Protein AF-A0AA38NVA3-F1 (afdb_monomer)

Radius of gyration: 22.03 Å; Cα contacts (8 Å, |Δi|>4): 19; chains: 1; bounding box: 63×18×45 Å

Sequence (62 aa):
MWHNRFGHADVNMIHLM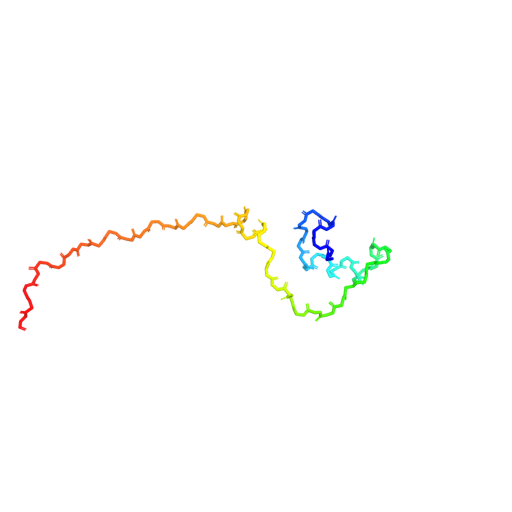AKRGMVEGLEVSDFSLCGKCEVCMYSKAKRQPFDDIVVPSSEPLD

Structure (mmCIF, N/CA/C/O backbone):
data_AF-A0AA38NVA3-F1
#
_entry.id   AF-A0AA38NVA3-F1
#
loop_
_atom_site.group_PDB
_atom_site.id
_atom_site.type_symbol
_atom_site.label_atom_id
_atom_site.label_alt_id
_atom_site.label_comp_id
_atom_site.label_asym_id
_atom_site.label_entity_id
_atom_site.label_seq_id
_atom_site.pdbx_PDB_ins_code
_atom_site.Cartn_x
_atom_site.Cartn_y
_atom_site.Cartn_z
_atom_site.occupancy
_atom_site.B_iso_or_equiv
_atom_site.auth_seq_id
_atom_site.auth_comp_id
_atom_site.auth_asym_id
_atom_site.auth_atom_id
_atom_site.pdbx_PDB_model_num
ATOM 1 N N . MET A 1 1 ? -5.892 -11.154 6.403 1.00 76.94 1 MET A N 1
ATOM 2 C CA . MET A 1 1 ? -5.301 -9.877 5.951 1.00 76.94 1 MET A CA 1
ATOM 3 C C . MET A 1 1 ? -6.398 -9.010 5.321 1.00 76.94 1 MET A C 1
ATOM 5 O O . MET A 1 1 ? -7.019 -9.444 4.356 1.00 76.94 1 MET A O 1
ATOM 9 N N . TRP A 1 2 ? -6.708 -7.849 5.919 1.00 87.94 2 TRP A N 1
ATOM 10 C CA . TRP A 1 2 ? -7.845 -6.978 5.553 1.00 87.94 2 TRP A CA 1
ATOM 11 C C . TRP A 1 2 ? -7.709 -6.293 4.190 1.00 87.94 2 TRP A C 1
ATOM 13 O O . TRP A 1 2 ? -8.712 -6.098 3.513 1.00 87.94 2 TRP A O 1
ATOM 23 N N . HIS A 1 3 ? -6.481 -6.006 3.749 1.00 89.06 3 HIS A N 1
ATOM 24 C CA . HIS A 1 3 ? -6.225 -5.391 2.444 1.00 89.06 3 HIS A CA 1
ATOM 25 C C . HIS A 1 3 ? -6.808 -6.208 1.282 1.00 89.06 3 HIS A C 1
ATOM 27 O O . HIS A 1 3 ? -7.505 -5.644 0.447 1.00 89.06 3 HIS A O 1
ATOM 33 N N . ASN A 1 4 ? -6.661 -7.537 1.284 1.00 89.06 4 ASN A N 1
ATOM 34 C CA . ASN A 1 4 ? -7.286 -8.399 0.274 1.00 89.06 4 ASN A CA 1
ATOM 35 C C . ASN A 1 4 ? -8.819 -8.442 0.407 1.00 89.06 4 ASN A C 1
ATOM 37 O O . ASN A 1 4 ? -9.520 -8.428 -0.599 1.00 89.06 4 ASN A O 1
ATOM 41 N N . ARG A 1 5 ? -9.352 -8.464 1.638 1.00 89.75 5 ARG A N 1
ATOM 42 C CA . ARG A 1 5 ? -10.807 -8.533 1.890 1.00 89.75 5 ARG A CA 1
ATOM 43 C C . ARG A 1 5 ? -11.549 -7.294 1.391 1.00 89.75 5 ARG A C 1
ATOM 45 O O . ARG A 1 5 ? -12.666 -7.416 0.911 1.00 89.75 5 ARG A O 1
ATOM 52 N N . PHE A 1 6 ? -10.910 -6.129 1.464 1.00 90.69 6 PHE A N 1
ATOM 53 C CA . PHE A 1 6 ? -11.436 -4.870 0.935 1.00 90.69 6 PHE A CA 1
ATOM 54 C C . PHE A 1 6 ? -11.034 -4.606 -0.526 1.00 90.69 6 PHE A C 1
ATOM 56 O O . PHE A 1 6 ? -11.039 -3.458 -0.960 1.00 90.69 6 PHE A O 1
ATOM 63 N N . GLY A 1 7 ? -10.653 -5.636 -1.290 1.00 91.25 7 GLY A N 1
ATOM 64 C CA . GLY A 1 7 ? -10.337 -5.480 -2.713 1.00 91.25 7 GLY A CA 1
ATOM 65 C C . GLY A 1 7 ? -9.067 -4.668 -2.969 1.00 91.25 7 GLY A C 1
ATOM 66 O O . GLY A 1 7 ? -9.059 -3.773 -3.807 1.00 91.25 7 GLY A O 1
ATOM 67 N N . HIS A 1 8 ? -7.995 -4.967 -2.236 1.00 91.62 8 HIS A N 1
ATOM 68 C CA . HIS A 1 8 ? -6.709 -4.269 -2.301 1.00 91.62 8 HIS A CA 1
ATOM 69 C C . HIS A 1 8 ? -6.747 -2.799 -1.842 1.00 91.62 8 HIS A C 1
ATOM 71 O O . HIS A 1 8 ? -5.984 -1.960 -2.329 1.00 91.62 8 HIS A O 1
ATOM 77 N N . ALA A 1 9 ? -7.606 -2.486 -0.867 1.00 90.25 9 ALA A N 1
ATOM 78 C CA . ALA A 1 9 ? -7.709 -1.147 -0.289 1.00 90.25 9 ALA A CA 1
ATOM 79 C C . ALA A 1 9 ? -6.401 -0.685 0.373 1.00 90.25 9 ALA A C 1
ATOM 81 O O . ALA A 1 9 ? -5.660 -1.482 0.951 1.00 90.25 9 ALA A O 1
ATOM 82 N N . ASP A 1 10 ? -6.126 0.618 0.312 1.00 88.06 10 ASP A N 1
ATOM 83 C CA . ASP A 1 10 ? -4.928 1.206 0.910 1.00 88.06 10 ASP A CA 1
ATOM 84 C C . ASP A 1 10 ? -4.822 0.875 2.408 1.00 88.06 10 ASP A C 1
ATOM 86 O O . ASP A 1 10 ? -5.800 0.956 3.154 1.00 88.06 10 ASP A O 1
ATOM 90 N N . VAL A 1 11 ? -3.625 0.499 2.860 1.00 87.38 11 VAL A N 1
ATOM 91 C CA . VAL A 1 11 ? -3.409 0.079 4.251 1.00 87.3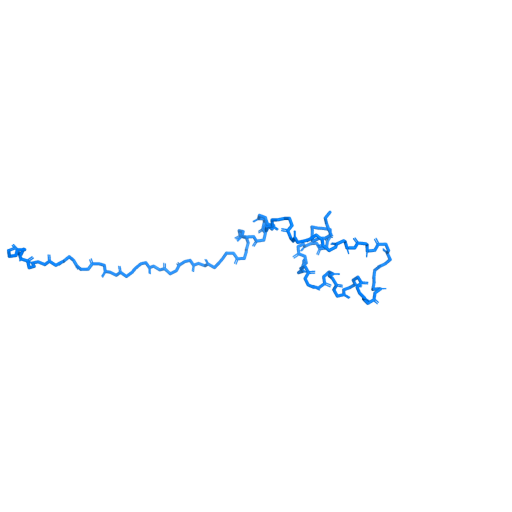8 11 VAL A CA 1
ATOM 92 C C . VAL A 1 11 ? -3.663 1.233 5.224 1.00 87.38 11 VAL A C 1
ATOM 94 O O . VAL A 1 11 ? -4.275 1.016 6.269 1.00 87.38 11 VAL A O 1
ATOM 97 N N . ASN A 1 12 ? -3.306 2.470 4.867 1.00 88.88 12 ASN A N 1
ATOM 98 C CA . ASN A 1 12 ? -3.596 3.643 5.693 1.00 88.88 12 ASN A CA 1
ATOM 99 C C . ASN A 1 12 ? -5.101 3.887 5.797 1.00 88.88 12 ASN A C 1
ATOM 101 O O . ASN A 1 12 ? -5.593 4.247 6.865 1.00 88.88 12 ASN A O 1
ATOM 105 N N . MET A 1 13 ? -5.845 3.653 4.712 1.00 90.62 13 MET A N 1
ATOM 106 C CA . MET A 1 13 ? -7.306 3.731 4.738 1.00 90.62 13 MET A CA 1
ATOM 107 C C . MET A 1 13 ? -7.894 2.678 5.683 1.00 90.62 13 MET A C 1
ATOM 109 O O . MET A 1 13 ? -8.789 2.987 6.463 1.00 90.62 13 MET A O 1
ATOM 113 N N . ILE A 1 14 ? -7.360 1.456 5.676 1.00 90.81 14 ILE A N 1
ATOM 114 C CA . ILE A 1 14 ? -7.788 0.387 6.590 1.00 90.81 14 ILE A CA 1
ATOM 115 C C . ILE A 1 14 ? -7.498 0.754 8.048 1.00 90.81 14 ILE A C 1
ATOM 117 O O . ILE A 1 14 ? -8.385 0.616 8.891 1.00 90.81 14 ILE A O 1
ATOM 121 N N . HIS A 1 15 ? -6.315 1.297 8.346 1.00 89.12 15 HIS A N 1
ATOM 122 C CA . HIS A 1 15 ? -6.007 1.818 9.681 1.00 89.12 15 HIS A CA 1
ATOM 123 C C . HIS A 1 15 ? -6.937 2.965 10.082 1.00 89.12 15 HIS A C 1
ATOM 125 O O . HIS A 1 15 ? -7.380 3.028 11.227 1.00 89.12 15 HIS A O 1
ATOM 131 N N . LEU A 1 16 ? -7.274 3.860 9.150 1.00 91.19 16 LEU A N 1
ATOM 132 C CA . LEU A 1 16 ? -8.205 4.952 9.411 1.00 91.19 16 LEU A CA 1
ATOM 133 C C . LEU A 1 16 ? -9.615 4.432 9.71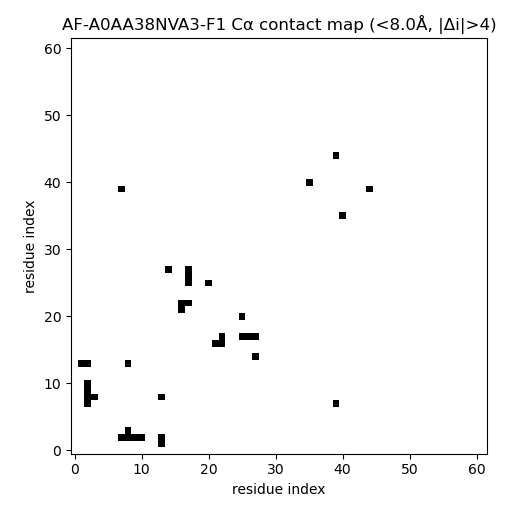8 1.00 91.19 16 LEU A C 1
ATOM 135 O O . LEU A 1 16 ? -10.241 4.920 10.658 1.00 91.19 16 LEU A O 1
ATOM 139 N N . MET A 1 17 ? -10.098 3.439 8.966 1.00 92.00 17 MET A N 1
ATOM 140 C CA . MET A 1 17 ? -11.394 2.792 9.201 1.00 92.00 17 MET A CA 1
ATOM 141 C C . MET A 1 17 ? -11.437 2.110 10.570 1.00 92.00 17 MET A C 1
ATOM 143 O O . MET A 1 17 ? -12.411 2.287 11.302 1.00 92.00 17 MET A O 1
ATOM 147 N N . ALA A 1 18 ? -10.364 1.407 10.944 1.00 91.00 18 ALA A N 1
ATOM 148 C CA . ALA A 1 18 ? -10.229 0.775 12.254 1.00 91.00 18 ALA A CA 1
ATOM 149 C C . ALA A 1 18 ? -10.241 1.816 13.381 1.00 91.00 18 ALA A C 1
ATOM 151 O O . ALA A 1 18 ? -11.049 1.735 14.302 1.00 91.00 18 ALA A O 1
ATOM 152 N N . LYS A 1 19 ? -9.416 2.865 13.258 1.00 90.06 19 LYS A N 1
ATOM 153 C CA . LYS A 1 19 ? -9.325 3.956 14.240 1.00 90.06 19 LYS A CA 1
ATOM 154 C C . LYS A 1 19 ? -10.649 4.699 14.426 1.00 90.06 19 LYS A C 1
ATOM 156 O O . LYS A 1 19 ? -10.923 5.201 15.511 1.00 90.06 19 LYS A O 1
ATOM 161 N N . ARG A 1 20 ? -11.452 4.812 13.367 1.00 93.81 20 ARG A N 1
ATOM 162 C CA . ARG A 1 20 ? -12.756 5.489 13.394 1.00 93.81 20 ARG A CA 1
ATOM 163 C C . ARG A 1 20 ? -13.916 4.565 13.772 1.00 93.81 20 ARG A C 1
ATOM 165 O O . ARG A 1 20 ? -15.042 5.046 13.809 1.00 93.81 20 ARG A O 1
ATOM 172 N N . GLY A 1 21 ? -13.670 3.275 14.013 1.00 91.94 21 GLY A N 1
ATOM 173 C CA . GLY A 1 21 ? -14.730 2.306 14.306 1.00 91.94 21 GLY A CA 1
ATOM 174 C C . GLY A 1 21 ? -15.748 2.166 13.169 1.00 91.94 21 GLY A C 1
ATOM 175 O O . GLY A 1 21 ? -16.921 1.927 13.421 1.00 91.94 21 GLY A O 1
ATOM 176 N N . MET A 1 22 ? -15.321 2.361 11.916 1.00 91.88 22 MET A N 1
ATOM 177 C CA . MET A 1 22 ? -16.218 2.345 10.749 1.00 91.88 22 MET A CA 1
ATOM 178 C C . MET A 1 22 ? -16.688 0.940 10.362 1.00 91.88 22 MET A C 1
ATOM 180 O O . MET A 1 22 ? -17.663 0.805 9.630 1.00 91.88 22 MET A O 1
ATOM 184 N N . VAL A 1 23 ? -15.973 -0.096 10.806 1.00 88.56 23 VAL A N 1
ATOM 185 C CA . VAL A 1 23 ? -16.263 -1.495 10.490 1.00 88.56 23 VAL A CA 1
ATOM 186 C C . VAL A 1 23 ? -16.204 -2.305 11.777 1.00 88.56 23 VAL A C 1
ATOM 188 O O . VAL A 1 23 ? -15.190 -2.300 12.476 1.00 88.56 23 VAL A O 1
ATOM 191 N N . GLU A 1 24 ? -17.289 -3.009 12.077 1.00 89.00 24 GLU A N 1
ATOM 192 C CA . GLU A 1 24 ? -17.371 -3.905 13.226 1.00 89.00 24 GLU A CA 1
ATOM 193 C C . GLU A 1 24 ? -16.407 -5.091 13.061 1.00 89.00 24 GLU A C 1
ATOM 195 O O . GLU A 1 24 ? -16.309 -5.692 11.989 1.00 89.00 24 GLU A O 1
ATOM 200 N N . GLY A 1 25 ? -15.655 -5.410 14.118 1.00 87.12 25 GLY A N 1
ATOM 201 C CA . GLY A 1 25 ? -14.689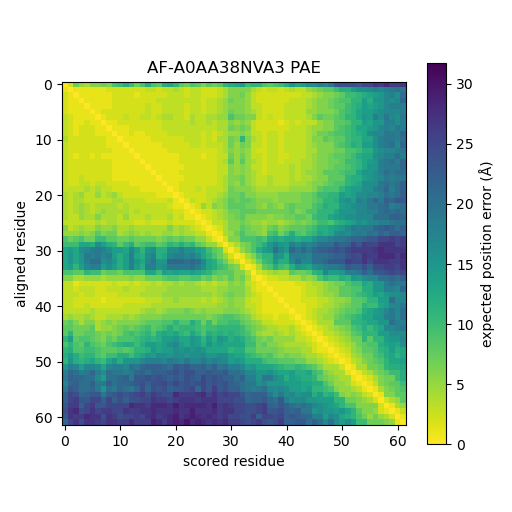 -6.514 14.111 1.00 87.12 25 GLY A CA 1
ATOM 202 C C . GLY A 1 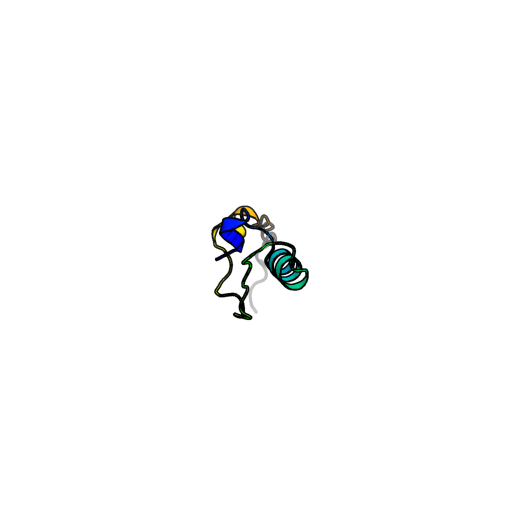25 ? -13.413 -6.259 13.297 1.00 87.12 25 GLY A C 1
ATOM 203 O O . GLY A 1 25 ? -12.633 -7.188 13.083 1.00 87.12 25 GLY A O 1
ATOM 204 N N . LEU A 1 26 ? -13.172 -5.024 12.836 1.00 88.69 26 LEU A N 1
ATOM 205 C CA . LEU A 1 26 ? -11.927 -4.643 12.166 1.00 88.69 26 LEU A CA 1
ATOM 206 C C . LEU A 1 26 ? -10.788 -4.485 13.183 1.00 88.69 26 LEU A C 1
ATOM 208 O O . LEU A 1 26 ? -10.443 -3.383 13.602 1.00 88.69 26 LEU A O 1
ATOM 212 N N . GLU A 1 27 ? -10.175 -5.606 13.551 1.00 84.12 27 GLU A N 1
ATOM 213 C CA . GLU A 1 27 ? -8.951 -5.616 14.348 1.00 84.12 27 GLU A CA 1
ATOM 214 C C . GLU A 1 27 ? -7.731 -5.513 13.429 1.00 84.12 27 GLU A C 1
ATOM 216 O O . GLU A 1 27 ? -7.490 -6.369 12.567 1.00 84.12 27 GLU A O 1
ATOM 221 N N . VAL A 1 28 ? -6.970 -4.429 13.592 1.00 79.75 28 VAL A N 1
ATOM 222 C CA . VAL A 1 28 ? -5.723 -4.180 12.867 1.00 79.75 28 VAL A CA 1
ATOM 223 C C . VAL A 1 28 ? -4.625 -4.046 13.905 1.00 79.75 28 VAL A C 1
ATOM 225 O O . VAL A 1 28 ? -4.537 -3.050 14.612 1.00 79.75 28 VAL A O 1
ATOM 228 N N . SER A 1 29 ? -3.813 -5.084 14.032 1.00 72.50 29 SER A N 1
ATOM 229 C CA . SER A 1 29 ? -2.612 -5.075 14.860 1.00 72.50 29 SER A CA 1
ATOM 230 C C . SER A 1 29 ? -1.511 -4.234 14.198 1.00 72.50 29 SER A C 1
ATOM 232 O O . SER A 1 29 ? -1.392 -4.281 12.971 1.00 72.50 29 SER A O 1
ATOM 234 N N . ASP A 1 30 ? -0.676 -3.542 14.985 1.00 64.44 30 ASP A N 1
ATOM 235 C CA . ASP A 1 30 ? 0.445 -2.672 14.551 1.00 64.44 30 ASP A CA 1
ATOM 236 C C . ASP A 1 30 ? 1.617 -3.425 13.884 1.00 64.44 30 ASP A C 1
ATOM 238 O O . ASP A 1 30 ? 2.786 -3.045 13.989 1.00 64.44 30 ASP A O 1
ATOM 242 N N . PHE A 1 31 ? 1.340 -4.523 13.182 1.00 56.44 31 PHE A N 1
ATOM 243 C CA . PHE A 1 31 ? 2.362 -5.232 12.435 1.00 56.44 31 PHE A CA 1
ATOM 244 C C . PHE A 1 31 ? 2.862 -4.310 11.333 1.00 56.44 31 PHE A C 1
ATOM 246 O O . PHE A 1 31 ? 2.173 -4.071 10.339 1.00 56.44 31 PHE A O 1
ATOM 253 N N . SER A 1 32 ? 4.089 -3.825 11.531 1.00 52.75 32 SER A N 1
ATOM 254 C CA . SER A 1 32 ? 4.953 -3.331 10.468 1.00 52.75 32 SER A CA 1
ATOM 255 C C . SER A 1 32 ? 4.773 -4.247 9.267 1.00 52.75 32 SER A C 1
ATOM 257 O O . SER A 1 32 ? 5.098 -5.430 9.336 1.00 52.75 32 SER A O 1
ATOM 259 N N . LEU A 1 33 ? 4.140 -3.687 8.235 1.00 58.69 33 LEU A N 1
ATOM 260 C CA . LEU A 1 33 ? 3.738 -4.297 6.972 1.00 58.69 33 LEU A CA 1
ATOM 261 C C . LEU A 1 33 ? 4.505 -5.590 6.676 1.00 58.69 33 LEU A C 1
ATOM 263 O O . LEU A 1 33 ? 5.652 -5.561 6.230 1.00 58.69 33 LEU A O 1
ATOM 267 N N . CYS A 1 34 ? 3.858 -6.730 6.918 1.00 59.84 34 CYS A N 1
ATOM 268 C CA . CYS A 1 34 ? 4.333 -8.016 6.433 1.00 59.84 34 CYS A CA 1
ATOM 269 C C . CYS A 1 34 ? 4.266 -7.986 4.896 1.00 59.84 34 CYS A C 1
ATOM 271 O O . CYS A 1 34 ? 3.239 -8.302 4.302 1.00 59.84 34 CYS A O 1
ATOM 273 N N . GLY A 1 35 ? 5.344 -7.513 4.268 1.00 69.25 35 GLY A N 1
ATOM 274 C CA . GLY A 1 35 ? 5.508 -7.437 2.820 1.00 69.25 35 GLY A CA 1
ATOM 275 C C . GLY A 1 35 ? 4.586 -6.449 2.094 1.00 69.25 35 GLY A C 1
ATOM 276 O O . GLY A 1 35 ? 3.607 -5.917 2.618 1.00 69.25 35 GLY A O 1
ATOM 277 N N . LYS A 1 36 ? 4.920 -6.194 0.828 1.00 79.50 36 LYS A N 1
ATOM 278 C CA . LYS A 1 36 ? 4.022 -5.537 -0.127 1.00 79.50 36 LYS A CA 1
ATOM 279 C C . LYS A 1 36 ? 3.116 -6.604 -0.744 1.00 79.50 36 LYS A C 1
ATOM 281 O O . LYS A 1 36 ? 3.559 -7.719 -0.999 1.00 79.50 36 LYS A O 1
ATOM 286 N N . CYS A 1 37 ? 1.855 -6.266 -1.009 1.00 88.25 37 CYS A N 1
ATOM 287 C CA . CYS A 1 37 ? 0.967 -7.155 -1.755 1.00 88.25 37 CYS A CA 1
ATOM 288 C C . CYS A 1 37 ? 1.481 -7.315 -3.194 1.00 88.25 37 CYS A C 1
ATOM 290 O O . CYS A 1 37 ? 1.547 -6.333 -3.932 1.00 88.25 37 CYS A O 1
ATOM 292 N N . GLU A 1 38 ? 1.796 -8.547 -3.590 1.00 89.69 38 GLU A N 1
ATOM 293 C CA . GLU A 1 38 ? 2.305 -8.896 -4.920 1.00 89.69 38 GLU A CA 1
ATOM 294 C C . GLU A 1 38 ? 1.395 -8.381 -6.050 1.00 89.69 38 GLU A C 1
ATOM 296 O O . GLU A 1 38 ? 1.847 -7.696 -6.966 1.00 89.69 38 GLU A O 1
ATOM 301 N N . VAL A 1 39 ? 0.082 -8.599 -5.931 1.00 89.94 39 VAL A N 1
ATOM 302 C CA . VAL A 1 39 ? -0.911 -8.129 -6.914 1.00 89.94 39 VAL A CA 1
ATOM 303 C C . VAL A 1 39 ? -0.885 -6.606 -7.049 1.00 89.94 39 VAL A C 1
ATOM 305 O O . VAL A 1 39 ? -0.913 -6.077 -8.160 1.00 89.94 39 VAL A O 1
ATOM 308 N N . CYS A 1 40 ? -0.787 -5.875 -5.934 1.00 90.81 40 CYS A N 1
ATOM 309 C CA . CYS A 1 40 ? -0.660 -4.417 -5.964 1.00 90.81 40 CYS A CA 1
ATOM 310 C C . CYS A 1 40 ? 0.643 -3.964 -6.614 1.00 90.81 40 CYS A C 1
ATOM 312 O O . CYS A 1 40 ? 0.647 -2.960 -7.321 1.00 90.81 40 CYS A O 1
ATOM 314 N N . MET A 1 41 ? 1.741 -4.681 -6.372 1.00 89.50 41 MET A N 1
ATOM 315 C CA . MET A 1 41 ? 3.031 -4.357 -6.972 1.00 89.50 41 MET A CA 1
ATOM 316 C C . MET A 1 41 ? 2.972 -4.456 -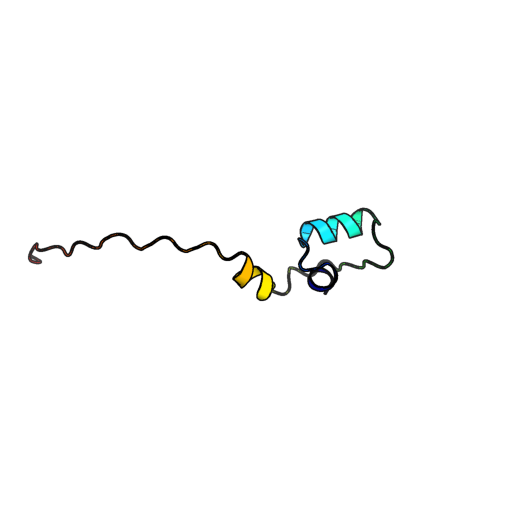8.492 1.00 89.50 41 MET A C 1
ATOM 318 O O . MET A 1 41 ? 3.398 -3.519 -9.159 1.00 89.50 41 MET A O 1
ATOM 322 N N . TYR A 1 42 ? 2.403 -5.535 -9.033 1.00 89.31 42 TYR A N 1
ATOM 323 C CA . TYR A 1 42 ? 2.305 -5.718 -10.482 1.00 89.31 42 TYR A CA 1
ATOM 324 C C . TYR A 1 42 ? 1.250 -4.814 -11.128 1.00 89.31 42 TYR A C 1
ATOM 326 O O . TYR A 1 42 ? 1.498 -4.245 -12.187 1.00 89.31 42 TYR A O 1
ATOM 334 N N . SER A 1 43 ? 0.094 -4.622 -10.486 1.00 86.56 43 SER A N 1
ATOM 335 C CA . SER A 1 43 ? -0.995 -3.798 -11.042 1.00 86.56 43 SER A CA 1
ATOM 336 C C . SER A 1 43 ? -0.727 -2.292 -10.992 1.00 86.56 43 SER A C 1
ATOM 338 O O . SER A 1 43 ? -1.212 -1.558 -11.850 1.00 86.56 43 SER A O 1
ATOM 340 N N . LYS A 1 44 ? 0.035 -1.812 -10.000 1.00 84.75 44 LYS A N 1
ATOM 341 C CA . LYS A 1 44 ? 0.411 -0.392 -9.850 1.00 84.75 44 LYS A CA 1
ATOM 342 C C . LYS A 1 44 ? 1.852 -0.114 -10.280 1.00 84.75 44 LYS A C 1
ATOM 344 O O . LYS A 1 44 ? 2.363 0.977 -10.015 1.00 84.75 44 LYS A O 1
ATOM 349 N N . ALA A 1 45 ? 2.515 -1.078 -10.920 1.00 84.31 45 ALA A N 1
ATOM 350 C CA . ALA A 1 45 ? 3.841 -0.870 -11.476 1.00 84.31 45 ALA A CA 1
ATOM 351 C C . ALA A 1 45 ? 3.792 0.285 -12.484 1.00 84.31 45 ALA A C 1
ATOM 353 O O . ALA A 1 45 ? 2.970 0.308 -13.401 1.00 84.31 45 ALA A O 1
ATOM 354 N N . LYS A 1 46 ? 4.675 1.269 -12.308 1.00 84.81 46 LYS A N 1
ATOM 355 C CA . LYS A 1 46 ? 4.865 2.319 -13.308 1.00 84.81 46 LYS A CA 1
ATOM 356 C C . LYS A 1 46 ? 5.754 1.768 -14.413 1.00 84.81 46 LYS A C 1
ATOM 358 O O . LYS A 1 46 ? 6.713 1.054 -14.129 1.00 84.81 46 LYS A O 1
ATOM 363 N N . ARG A 1 47 ? 5.455 2.129 -15.663 1.00 84.62 47 ARG A N 1
ATOM 364 C CA . ARG A 1 47 ? 6.337 1.825 -16.791 1.00 84.62 47 ARG A CA 1
ATOM 365 C C . ARG A 1 47 ? 7.709 2.433 -16.508 1.00 84.62 47 ARG A C 1
ATOM 367 O O . ARG A 1 47 ? 7.802 3.640 -16.282 1.00 84.62 47 ARG A O 1
ATOM 374 N N . GLN A 1 48 ? 8.742 1.598 -16.511 1.00 83.81 48 GLN A N 1
ATOM 375 C CA . GLN A 1 48 ? 10.112 2.079 -16.418 1.00 83.81 48 GLN A CA 1
ATOM 376 C C . GLN A 1 48 ? 10.417 2.915 -17.675 1.00 83.81 48 GLN A C 1
ATOM 378 O O . GLN A 1 48 ? 10.052 2.489 -18.779 1.00 83.81 48 GLN A O 1
ATOM 383 N N . PRO A 1 49 ? 11.011 4.112 -17.532 1.00 87.88 49 PRO A N 1
ATOM 384 C CA . PRO A 1 49 ? 11.535 4.860 -18.668 1.00 87.88 49 PRO A CA 1
ATOM 385 C C . PRO A 1 49 ? 12.545 4.022 -19.457 1.00 87.88 49 PRO A C 1
ATOM 387 O O . PRO A 1 49 ? 13.135 3.086 -18.920 1.00 87.88 49 PRO A O 1
ATOM 390 N N . PHE A 1 50 ? 12.727 4.355 -20.731 1.00 87.62 50 PHE A N 1
ATOM 391 C CA . PHE A 1 50 ? 13.826 3.786 -21.503 1.00 87.62 50 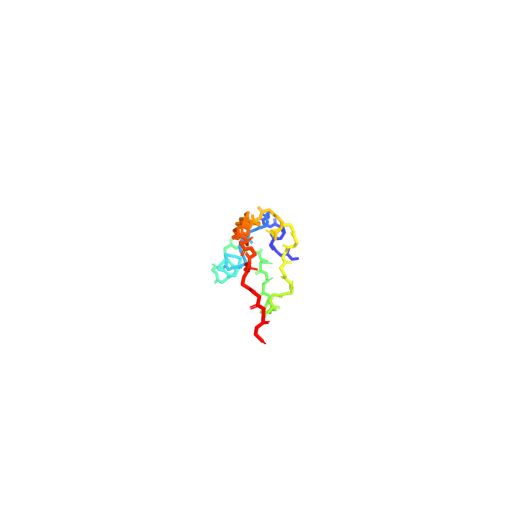PHE A CA 1
ATOM 392 C C . PHE A 1 50 ? 15.156 4.311 -20.966 1.00 87.62 50 PHE A C 1
ATOM 394 O O . PHE A 1 50 ? 15.216 5.451 -20.503 1.00 87.62 50 PHE A O 1
ATOM 401 N N . ASP A 1 51 ? 16.190 3.478 -21.043 1.00 87.94 51 ASP A N 1
ATOM 402 C CA . ASP A 1 51 ? 17.550 3.907 -20.738 1.00 87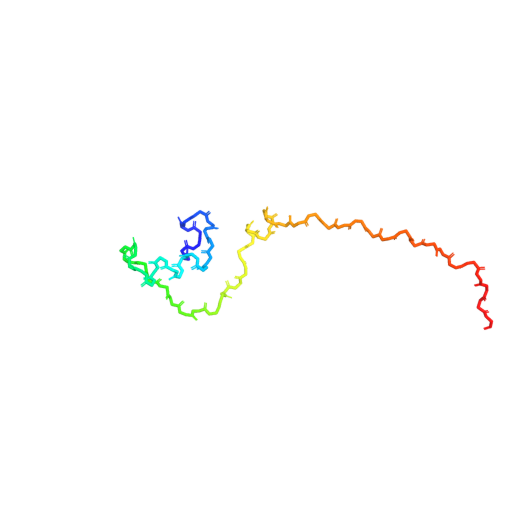.94 51 ASP A CA 1
ATOM 403 C C . ASP A 1 51 ? 18.008 4.964 -21.751 1.00 87.94 51 ASP A C 1
ATOM 405 O O . ASP A 1 51 ? 17.558 4.985 -22.905 1.00 87.94 51 ASP A O 1
ATOM 409 N N . ASP A 1 52 ? 18.909 5.841 -21.313 1.00 86.44 52 ASP A N 1
ATOM 410 C CA . ASP A 1 52 ? 19.509 6.841 -22.186 1.00 86.44 52 ASP A CA 1
ATOM 411 C C . ASP A 1 52 ? 20.324 6.171 -23.299 1.00 86.44 52 ASP A C 1
ATOM 413 O O . ASP A 1 52 ? 20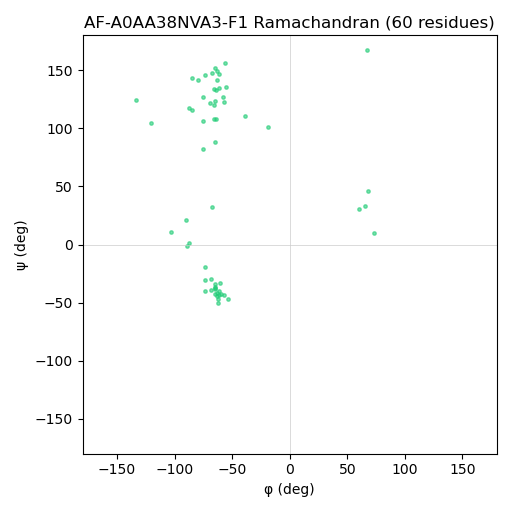.905 5.093 -23.137 1.00 86.44 52 ASP A O 1
ATOM 417 N N . ILE A 1 53 ? 20.388 6.835 -24.454 1.00 84.00 53 ILE A N 1
ATOM 418 C CA . ILE A 1 53 ? 21.213 6.378 -25.570 1.00 84.00 53 ILE A CA 1
ATOM 419 C C . ILE A 1 53 ? 22.679 6.471 -25.138 1.00 84.00 53 ILE A C 1
ATOM 421 O O . ILE A 1 53 ? 23.244 7.561 -25.047 1.00 84.00 53 ILE A O 1
ATOM 425 N N . VAL A 1 54 ? 23.306 5.320 -24.899 1.00 84.00 54 VAL A N 1
ATOM 426 C CA . VAL A 1 54 ? 24.744 5.243 -24.640 1.00 84.00 54 VAL A CA 1
ATOM 427 C C . VAL A 1 54 ? 25.473 5.437 -25.966 1.00 84.00 54 VAL A C 1
ATOM 429 O O . VAL A 1 54 ? 25.473 4.549 -26.817 1.00 84.00 54 VAL A O 1
ATOM 432 N N . VAL A 1 55 ? 26.090 6.604 -26.153 1.00 83.81 55 VAL A N 1
ATOM 433 C CA . VAL A 1 55 ? 27.030 6.843 -27.254 1.00 83.81 55 VAL A CA 1
ATOM 434 C C . VAL A 1 55 ? 28.406 6.349 -26.794 1.00 83.81 55 VAL A C 1
ATOM 436 O O . VAL A 1 55 ? 28.931 6.886 -25.817 1.00 83.81 55 VAL A O 1
ATOM 439 N N . PRO A 1 56 ? 28.997 5.320 -27.430 1.00 80.69 56 PRO A N 1
ATOM 440 C CA . PRO A 1 56 ? 30.334 4.859 -27.074 1.00 80.69 56 PRO A CA 1
ATOM 441 C C . PRO A 1 56 ? 31.355 5.979 -27.285 1.00 80.69 56 PRO A C 1
ATOM 443 O O . PRO A 1 56 ? 31.341 6.630 -28.330 1.00 80.69 56 PRO A O 1
ATOM 446 N N . SER A 1 57 ? 32.253 6.184 -26.318 1.00 78.06 57 SER A N 1
ATOM 447 C CA . SER A 1 57 ? 33.405 7.058 -26.542 1.00 78.06 57 SER A CA 1
ATOM 448 C C . SER A 1 57 ? 34.295 6.430 -27.611 1.00 78.06 57 SER A C 1
ATOM 450 O O . SER A 1 57 ? 34.713 5.279 -27.483 1.00 78.06 57 SER A O 1
ATOM 452 N N . SER A 1 58 ? 34.556 7.178 -28.678 1.00 79.56 58 SER A N 1
ATOM 453 C CA . SER A 1 58 ? 35.529 6.818 -29.709 1.00 79.56 58 SER A CA 1
ATOM 454 C C . SER A 1 58 ? 36.943 7.294 -29.372 1.00 79.56 58 SER A C 1
ATOM 456 O O . SER A 1 58 ? 37.845 7.120 -30.190 1.00 79.56 58 SER A O 1
ATOM 458 N N . GLU A 1 59 ? 37.141 7.937 -28.219 1.00 81.19 59 GLU A N 1
ATOM 459 C CA . GLU A 1 59 ? 38.461 8.408 -27.814 1.00 81.19 59 GLU A CA 1
ATOM 460 C C . GLU A 1 59 ? 39.315 7.219 -27.345 1.00 81.19 59 GLU A C 1
ATOM 462 O O . GLU A 1 59 ? 38.863 6.431 -26.507 1.00 81.19 59 GLU A O 1
ATOM 467 N N . PRO A 1 60 ? 40.527 7.038 -27.901 1.00 79.06 60 PRO A N 1
ATOM 468 C CA . PRO A 1 60 ? 41.453 6.034 -27.403 1.00 79.06 60 PRO A CA 1
ATOM 469 C C . PRO A 1 60 ? 41.848 6.366 -25.960 1.00 79.06 60 PRO A C 1
ATOM 471 O O . PRO A 1 60 ? 42.013 7.528 -25.603 1.00 79.06 60 PRO A O 1
ATOM 474 N N . LEU A 1 61 ? 41.979 5.330 -25.132 1.00 77.69 61 LEU A N 1
ATOM 475 C CA . LEU A 1 61 ? 42.530 5.462 -23.787 1.00 77.69 61 LEU A CA 1
ATOM 476 C C . LEU A 1 61 ? 44.029 5.773 -23.916 1.00 77.69 61 LEU A C 1
ATOM 478 O O . LEU A 1 61 ? 44.740 4.992 -24.554 1.00 77.69 61 LEU A O 1
ATOM 482 N N . ASP A 1 62 ? 44.461 6.902 -23.350 1.00 71.75 62 ASP A N 1
ATOM 483 C CA . ASP A 1 62 ? 45.873 7.311 -23.257 1.00 71.75 62 ASP A CA 1
ATOM 484 C C . ASP A 1 62 ? 46.724 6.334 -22.422 1.00 71.75 62 ASP A C 1
ATOM 486 O O . ASP A 1 62 ? 46.220 5.810 -21.396 1.00 71.75 62 ASP A O 1
#

Mean predicted aligned error: 9.62 Å

Solvent-accessible surface area (backbone atoms only — not comparable to full-atom values): 4371 Å² total; per-residue (Å²): 118,66,40,66,76,60,73,66,41,57,67,68,57,53,51,49,35,40,77,66,64,74,46,90,88,53,82,79,76,91,65,75,70,86,67,78,60,63,68,57,52,66,74,66,55,72,84,78,77,81,79,79,86,81,75,79,80,85,71,78,85,130

Secondary structure (DSSP, 8-state):
-HHHHTTS--HHHHHHHHHTT-STT---------S--HHHHHHTPPPPPPPP--PPP-SPP-

Organism: NCBI:txid153919

InterPro domains:
  IPR025724 GAG-pre-integrase domain [PF13976] (1-44)

Foldseek 3Di:
DVCVVVPNDDPVVLVVCVVVVVDPPSDDDPPPDPDDDPVCCVVVPDDDDDDDPDDDDPDDDD

pLDDT: mean 83.87, std 9.23, range [52.75, 93.81]